Protein AF-A0A6B3RS31-F1 (afdb_monomer)

Foldseek 3Di:
DVVCPVVDPPDDDDPDDLVVLAQAQEDEAPDDDPSVLPDQLLSSLVRY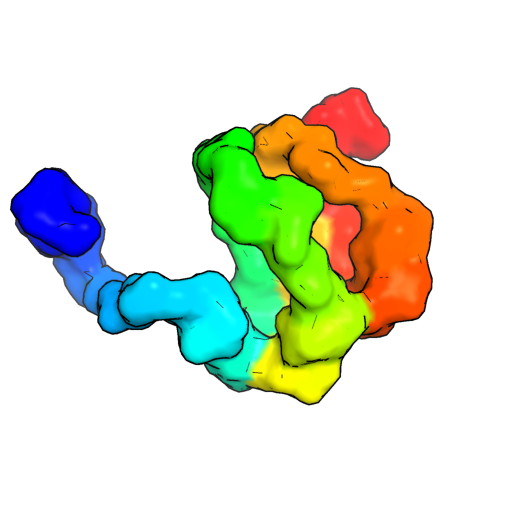PQQEYEYAPPSDDQVVNVVSNHPYYHYPPD

Nearest PDB structures (foldseek):
  4a7p-assembly1_A-2  TM=9.543E-01  e=3.859E-06  Sphingomonas elodea
  4a7p-assembly2_B-2  TM=9.543E-01  e=3.859E-06  Sphingomonas elodea
  2y0d-assembly1_D  TM=8.250E-01  e=4.595E-04  Burkholderia cepacia
  2y0d-assembly1_C  TM=8.303E-01  e=8.422E-04  Burkholderia cepacia
  2y0d-assembly1_A  TM=8.252E-01  e=1.103E-03  Burkholderia cepacia

Organism: NCBI:txid2709381

InterPro domains:
  IPR014027 UDP-glucose/GDP-mannose dehydrogenase, C-terminal [PF03720] (7-61)
  IPR014027 UDP-glucose/GDP-mannose dehydrogenase, C-terminal [SM00984] (2-62)
  IPR036220 UDP-glucose/GDP-mannose dehydrogenase, C-terminal domain superfamily [SSF52413] (8-73)

Structure (mmCIF, N/CA/C/O backbone):
data_AF-A0A6B3RS31-F1
#
_entry.id   AF-A0A6B3RS31-F1
#
loop_
_atom_site.group_PDB
_atom_site.id
_atom_site.type_symbol
_atom_site.label_atom_id
_atom_site.label_alt_id
_atom_site.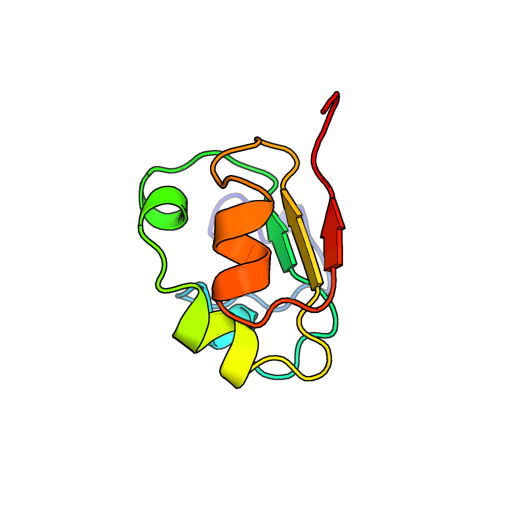label_comp_id
_atom_site.label_asym_id
_atom_site.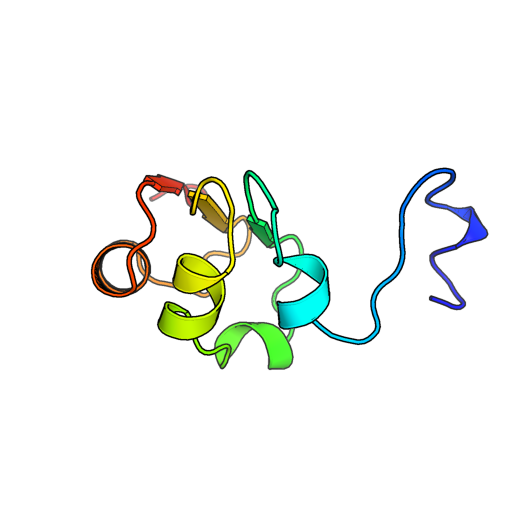label_entity_id
_atom_site.label_seq_id
_atom_site.pdbx_PDB_ins_code
_atom_site.Cartn_x
_atom_site.Cartn_y
_atom_site.Cartn_z
_atom_site.occupancy
_atom_site.B_iso_or_equiv
_atom_site.auth_seq_id
_atom_site.auth_comp_id
_atom_site.auth_asym_id
_atom_site.auth_atom_id
_atom_site.pdbx_PDB_model_num
ATOM 1 N N . ARG A 1 1 ? 10.727 -5.154 -14.437 1.00 73.81 1 ARG A N 1
ATOM 2 C CA . ARG A 1 1 ? 10.723 -6.540 -14.964 1.00 73.81 1 ARG A CA 1
ATOM 3 C C . ARG A 1 1 ? 12.102 -6.975 -15.475 1.00 73.81 1 ARG A C 1
ATOM 5 O O . ARG A 1 1 ? 12.742 -7.750 -14.784 1.00 73.81 1 ARG A O 1
ATOM 12 N N . LYS A 1 2 ? 12.620 -6.403 -16.576 1.00 77.00 2 LYS A N 1
ATOM 13 C CA . LYS A 1 2 ? 13.882 -6.812 -17.241 1.00 77.00 2 LYS A CA 1
ATOM 14 C C . LYS A 1 2 ? 15.105 -7.031 -16.327 1.00 77.00 2 LYS A C 1
ATOM 16 O O . LYS A 1 2 ? 15.843 -7.981 -16.538 1.00 77.00 2 LYS A O 1
ATOM 21 N N . GLU A 1 3 ? 15.316 -6.176 -15.327 1.00 81.62 3 GLU A N 1
ATOM 22 C CA . GLU A 1 3 ? 16.456 -6.297 -14.397 1.00 81.62 3 GLU A CA 1
ATOM 23 C C . GLU A 1 3 ? 16.148 -7.146 -13.151 1.00 81.62 3 GLU A C 1
ATOM 25 O O . GLU A 1 3 ? 17.062 -7.600 -12.472 1.00 81.62 3 GLU A O 1
ATOM 30 N N . GLY A 1 4 ? 14.866 -7.371 -12.846 1.00 83.19 4 GLY A N 1
ATOM 31 C CA . GLY A 1 4 ? 14.423 -7.998 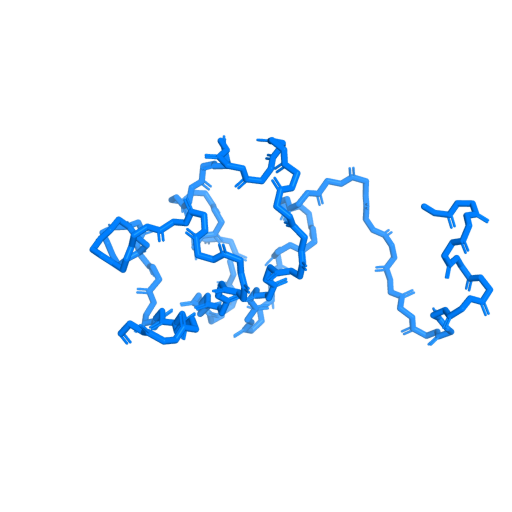-11.598 1.00 83.19 4 GLY A CA 1
ATOM 32 C C . GLY A 1 4 ? 13.975 -9.453 -11.728 1.00 83.19 4 GLY A C 1
ATOM 33 O O . GLY A 1 4 ? 14.044 -10.182 -10.745 1.00 83.19 4 GLY A O 1
ATOM 34 N N . GLU A 1 5 ? 13.545 -9.904 -12.912 1.00 85.56 5 GLU A N 1
ATOM 35 C CA . GLU A 1 5 ? 13.000 -11.262 -13.100 1.00 85.56 5 GLU A CA 1
ATOM 36 C C . GLU A 1 5 ? 13.974 -12.364 -12.682 1.00 85.56 5 GLU A C 1
ATOM 38 O O . GLU A 1 5 ? 13.574 -13.316 -12.022 1.00 85.56 5 GLU A O 1
ATOM 43 N N . ALA A 1 6 ? 15.259 -12.216 -13.012 1.00 89.31 6 ALA A N 1
ATOM 44 C CA . ALA A 1 6 ? 16.278 -13.193 -12.636 1.00 89.31 6 ALA A CA 1
ATOM 45 C C . ALA A 1 6 ? 16.596 -13.186 -11.128 1.00 89.31 6 ALA A C 1
ATOM 47 O O . ALA A 1 6 ? 17.098 -14.176 -10.603 1.00 89.31 6 ALA A O 1
ATOM 48 N N . LEU A 1 7 ? 16.322 -12.075 -10.438 1.00 92.75 7 LEU A N 1
ATOM 49 C CA . LEU A 1 7 ? 16.647 -11.878 -9.024 1.00 92.75 7 LEU A CA 1
ATOM 50 C C . LEU A 1 7 ? 15.508 -12.297 -8.087 1.00 92.75 7 LEU A C 1
ATOM 52 O O . LEU A 1 7 ? 15.750 -12.528 -6.905 1.00 92.75 7 LEU A O 1
ATOM 56 N N . LEU A 1 8 ? 14.279 -12.391 -8.599 1.00 91.56 8 LEU A N 1
ATOM 57 C CA . LEU A 1 8 ? 13.073 -12.680 -7.822 1.00 91.56 8 LEU A CA 1
ATOM 58 C C . LEU A 1 8 ? 12.333 -13.894 -8.406 1.00 91.56 8 LEU A C 1
ATOM 60 O O . LEU A 1 8 ? 11.265 -13.745 -9.003 1.00 91.56 8 LEU A O 1
ATOM 64 N N . PRO A 1 9 ? 12.886 -15.112 -8.267 1.00 90.06 9 PRO A N 1
ATOM 65 C CA . PRO A 1 9 ? 12.187 -16.314 -8.697 1.00 90.06 9 PRO A CA 1
ATOM 66 C C . PRO A 1 9 ? 10.918 -16.524 -7.860 1.00 90.06 9 PRO A C 1
ATOM 68 O O . PRO A 1 9 ? 10.930 -16.363 -6.641 1.00 90.06 9 PRO A O 1
ATOM 71 N N . GLY A 1 10 ? 9.823 -16.916 -8.516 1.00 91.44 10 GLY A N 1
ATOM 72 C CA . GLY A 1 10 ? 8.563 -17.249 -7.843 1.00 91.44 10 GLY A CA 1
ATOM 73 C C . GLY A 1 10 ? 7.675 -16.056 -7.480 1.00 91.44 10 GLY A C 1
ATOM 74 O O . GLY A 1 10 ? 6.707 -16.243 -6.749 1.00 91.44 10 GLY A O 1
ATOM 75 N N . VAL A 1 11 ? 7.972 -14.855 -7.984 1.00 93.94 11 VAL A N 1
ATOM 76 C CA . VAL A 1 11 ? 7.066 -13.703 -7.868 1.00 93.94 11 VAL A CA 1
ATOM 77 C C . VAL A 1 11 ? 6.176 -13.580 -9.101 1.00 93.94 11 VAL A C 1
ATOM 79 O O . VAL A 1 11 ? 6.598 -13.872 -10.223 1.00 93.94 11 VAL A O 1
ATOM 82 N N . GLU A 1 12 ? 4.956 -13.101 -8.893 1.00 94.50 12 GLU A N 1
ATOM 83 C CA . GLU A 1 12 ? 4.082 -12.660 -9.971 1.00 94.50 12 GLU A CA 1
ATOM 84 C C . GLU A 1 12 ? 4.332 -11.174 -10.245 1.00 94.50 12 GLU A C 1
ATOM 86 O O . GLU A 1 12 ? 4.341 -10.343 -9.335 1.00 94.50 12 GLU A O 1
ATOM 91 N N . TRP A 1 13 ? 4.604 -10.842 -11.506 1.00 94.06 13 TRP A N 1
ATOM 92 C CA . TRP A 1 13 ? 4.841 -9.467 -11.929 1.00 94.06 13 TRP A CA 1
ATOM 93 C C . TRP A 1 13 ? 3.554 -8.888 -12.499 1.00 94.06 13 TRP A C 1
ATOM 95 O O . TRP A 1 13 ? 2.999 -9.439 -13.448 1.00 94.06 13 TRP A O 1
ATOM 105 N N . HIS A 1 14 ? 3.141 -7.740 -11.974 1.00 94.94 14 HIS A N 1
ATOM 106 C CA . HIS A 1 14 ? 2.008 -6.977 -12.485 1.00 94.94 14 HIS A CA 1
ATOM 107 C C . HIS A 1 14 ? 2.492 -5.677 -13.133 1.00 94.94 14 HIS A C 1
ATOM 109 O O . HIS A 1 14 ? 3.533 -5.132 -12.760 1.00 94.94 14 HIS A O 1
ATOM 115 N N . GLU A 1 15 ? 1.727 -5.182 -14.103 1.00 93.19 15 GLU A N 1
ATOM 116 C CA . GLU A 1 15 ? 2.042 -3.944 -14.830 1.00 93.19 15 GLU A CA 1
ATOM 117 C C . GLU A 1 15 ? 1.655 -2.682 -14.037 1.00 93.19 15 GLU A C 1
ATOM 119 O O . GLU A 1 15 ? 2.173 -1.599 -14.304 1.00 93.19 15 GLU A O 1
ATOM 124 N N . ASP A 1 16 ? 0.778 -2.809 -13.034 1.00 95.19 16 ASP A N 1
ATOM 125 C CA . ASP A 1 16 ? 0.332 -1.699 -12.195 1.00 95.19 16 ASP A CA 1
ATOM 126 C C . ASP A 1 16 ? 0.064 -2.116 -10.737 1.00 95.19 16 ASP A C 1
ATOM 128 O O . ASP A 1 16 ? -0.168 -3.286 -10.419 1.00 95.19 16 ASP A O 1
ATOM 132 N N . ALA A 1 17 ? 0.096 -1.126 -9.840 1.00 96.88 17 ALA A N 1
ATOM 133 C CA . ALA A 1 17 ? -0.037 -1.333 -8.400 1.00 96.88 17 ALA A CA 1
ATOM 134 C C . ALA A 1 17 ? -1.442 -1.781 -7.965 1.00 96.88 17 ALA A C 1
ATOM 136 O O . ALA A 1 17 ? -1.565 -2.463 -6.951 1.00 96.88 17 ALA A O 1
ATOM 137 N N . TYR A 1 18 ? -2.492 -1.419 -8.707 1.00 97.56 18 TYR A N 1
ATOM 138 C CA . TYR A 1 18 ? -3.864 -1.781 -8.348 1.00 97.56 18 TYR A CA 1
ATOM 139 C C . TYR A 1 18 ? -4.123 -3.254 -8.640 1.00 97.56 18 TYR A C 1
ATOM 141 O O . TYR A 1 18 ? -4.689 -3.951 -7.804 1.00 97.56 18 TYR A O 1
ATOM 149 N N . THR A 1 19 ? -3.652 -3.746 -9.787 1.00 97.75 19 THR A N 1
ATOM 150 C CA . THR A 1 19 ? -3.709 -5.176 -10.111 1.00 97.75 19 THR A CA 1
ATOM 151 C C . THR A 1 19 ? -2.880 -5.993 -9.120 1.00 97.75 19 THR A C 1
ATOM 153 O O . THR A 1 19 ? -3.351 -7.021 -8.650 1.00 97.75 19 THR A O 1
ATOM 15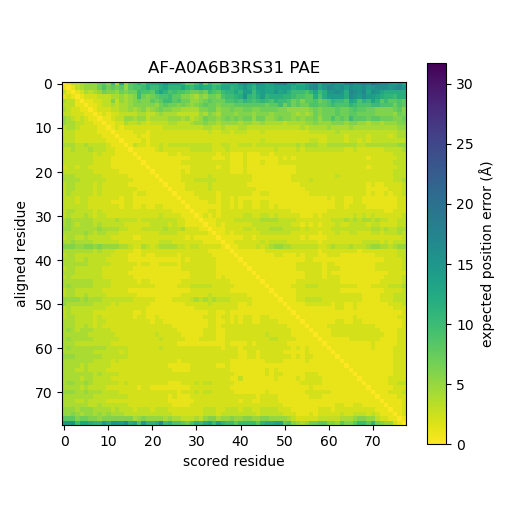6 N N . ALA A 1 20 ? -1.693 -5.509 -8.732 1.00 97.31 20 ALA A N 1
ATOM 157 C CA . ALA A 1 20 ? -0.855 -6.176 -7.729 1.00 97.31 20 ALA A CA 1
ATOM 158 C C . ALA A 1 20 ? -1.485 -6.231 -6.324 1.00 97.31 20 ALA A C 1
ATOM 160 O O . ALA A 1 20 ? -1.171 -7.121 -5.538 1.00 97.31 20 ALA A O 1
ATOM 161 N N . ALA A 1 21 ? -2.333 -5.258 -5.984 1.00 97.88 21 ALA A N 1
ATOM 162 C CA . ALA A 1 21 ? -2.985 -5.166 -4.680 1.00 97.88 21 ALA A CA 1
ATOM 163 C C . ALA A 1 21 ? -4.291 -5.969 -4.583 1.00 97.88 21 ALA A C 1
ATOM 165 O O . ALA A 1 21 ? -4.754 -6.241 -3.473 1.00 97.88 21 ALA A O 1
ATOM 166 N N . ALA A 1 22 ? -4.898 -6.338 -5.713 1.00 97.88 22 ALA A N 1
ATOM 167 C CA . ALA A 1 22 ? -6.163 -7.062 -5.728 1.00 97.88 22 ALA A CA 1
ATOM 168 C C . ALA A 1 22 ? -6.044 -8.396 -4.971 1.00 97.88 22 ALA A C 1
ATOM 170 O O . ALA A 1 22 ? -5.089 -9.145 -5.164 1.00 97.88 22 ALA A O 1
ATOM 171 N N . GLU A 1 23 ? -7.000 -8.677 -4.078 1.00 98.19 23 GLU A N 1
ATOM 172 C CA . GLU A 1 23 ? -7.015 -9.858 -3.194 1.00 98.19 23 GLU A CA 1
ATOM 173 C C . GLU A 1 23 ? -5.797 -9.994 -2.256 1.00 98.19 23 GLU A C 1
ATOM 175 O O . GLU A 1 23 ? -5.664 -10.988 -1.533 1.00 98.19 23 GLU A O 1
ATOM 180 N N . ALA A 1 24 ? -4.922 -8.986 -2.191 1.00 98.44 24 ALA A N 1
ATOM 181 C CA . ALA A 1 24 ? -3.750 -9.025 -1.334 1.00 98.44 24 ALA A CA 1
ATOM 182 C C . ALA A 1 24 ? -4.127 -8.896 0.151 1.00 98.44 24 ALA A C 1
ATOM 184 O O . ALA A 1 24 ? -5.068 -8.205 0.552 1.00 98.44 24 ALA A O 1
ATOM 185 N N . GLU A 1 25 ? -3.329 -9.545 0.994 1.00 98.50 25 GLU A N 1
ATOM 186 C CA . GLU A 1 25 ? -3.460 -9.507 2.456 1.00 98.50 25 GLU A CA 1
ATOM 187 C C . GLU A 1 25 ? -2.681 -8.349 3.102 1.00 98.50 25 GLU A C 1
ATOM 189 O O . GLU A 1 25 ? -2.843 -8.078 4.299 1.00 98.50 25 GLU A O 1
ATOM 194 N N . CYS A 1 26 ? -1.762 -7.744 2.345 1.00 98.25 26 CYS A N 1
ATOM 195 C CA . CYS A 1 26 ? -0.890 -6.652 2.762 1.00 98.25 26 CYS A CA 1
ATOM 196 C C . CYS A 1 26 ? -0.223 -6.012 1.534 1.00 98.25 26 CYS A C 1
ATOM 198 O O . CYS A 1 26 ? 0.129 -6.718 0.590 1.00 98.25 26 CYS A O 1
ATOM 200 N N . ILE A 1 27 ? 0.010 -4.702 1.586 1.00 98.44 27 ILE A N 1
ATOM 201 C CA . ILE A 1 27 ? 0.897 -3.971 0.675 1.00 98.44 27 ILE A CA 1
ATOM 202 C C . ILE A 1 27 ? 2.156 -3.573 1.442 1.00 98.44 27 ILE A C 1
ATOM 204 O O . ILE A 1 27 ? 2.068 -3.072 2.563 1.00 98.44 27 ILE A O 1
ATOM 208 N N . VAL A 1 28 ? 3.321 -3.741 0.813 1.00 98.38 28 VAL A N 1
ATOM 209 C CA . VAL A 1 28 ? 4.606 -3.259 1.334 1.00 98.38 28 VAL A CA 1
ATOM 210 C C . VAL A 1 28 ? 5.254 -2.321 0.318 1.00 98.38 28 VAL A C 1
ATOM 212 O O . VAL A 1 28 ? 5.554 -2.729 -0.803 1.00 98.38 28 VAL A O 1
ATOM 215 N N . ILE A 1 29 ? 5.504 -1.070 0.708 1.00 98.00 29 ILE A N 1
ATOM 216 C CA . ILE A 1 29 ? 6.181 -0.077 -0.135 1.00 98.00 29 ILE A CA 1
ATOM 217 C C . ILE A 1 29 ? 7.676 -0.107 0.171 1.00 98.00 29 ILE A C 1
ATOM 219 O O . ILE A 1 29 ? 8.113 0.299 1.247 1.00 98.00 29 ILE A O 1
ATOM 223 N N . LEU A 1 30 ? 8.464 -0.585 -0.793 1.00 96.69 30 LEU A N 1
ATOM 224 C CA . LEU A 1 30 ? 9.920 -0.719 -0.660 1.00 96.69 30 LEU A CA 1
ATOM 225 C C . LEU A 1 30 ? 10.697 0.443 -1.283 1.00 96.69 30 LEU A C 1
ATOM 227 O O . LEU A 1 30 ? 11.850 0.673 -0.930 1.00 96.69 30 LEU A O 1
ATOM 231 N N . THR A 1 31 ? 10.085 1.174 -2.213 1.00 95.44 31 THR A N 1
ATOM 232 C CA . THR A 1 31 ? 10.734 2.254 -2.961 1.00 95.44 31 THR A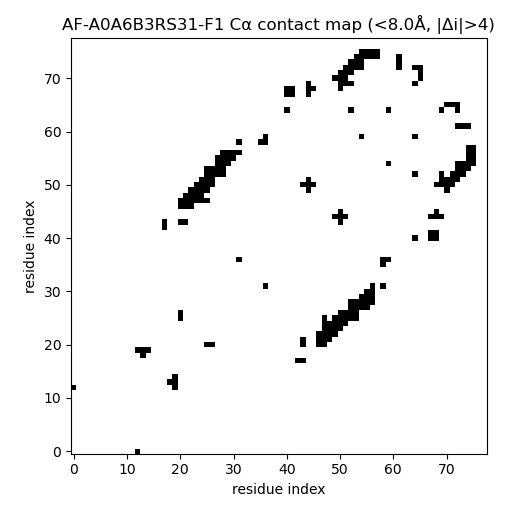 CA 1
ATOM 233 C C . THR A 1 31 ? 9.799 3.458 -3.081 1.00 95.44 31 THR A C 1
ATOM 235 O O . THR A 1 31 ? 8.581 3.324 -3.096 1.00 95.44 31 THR A O 1
ATOM 238 N N . GLU A 1 32 ? 10.362 4.662 -3.130 1.00 95.75 32 GLU A N 1
ATOM 239 C CA . GLU A 1 32 ? 9.642 5.938 -2.995 1.00 95.75 32 GLU A CA 1
ATOM 240 C C . GLU A 1 32 ? 9.311 6.611 -4.335 1.00 95.75 32 GLU A C 1
ATOM 242 O O . GLU A 1 32 ? 9.265 7.844 -4.434 1.00 95.75 32 GLU A O 1
ATOM 247 N N . TRP A 1 33 ? 9.126 5.807 -5.382 1.00 95.44 33 TRP A N 1
ATOM 248 C CA . TRP A 1 33 ? 8.877 6.303 -6.733 1.00 95.44 33 TRP A CA 1
ATOM 249 C C . TRP A 1 33 ? 7.620 7.172 -6.752 1.00 95.44 33 TRP A C 1
ATOM 251 O O . TRP A 1 33 ? 6.616 6.836 -6.127 1.00 95.44 33 TRP A O 1
ATOM 261 N N . ASN A 1 34 ? 7.650 8.272 -7.510 1.00 93.50 34 ASN A N 1
ATOM 262 C CA . ASN A 1 34 ? 6.540 9.232 -7.556 1.00 93.50 34 ASN A CA 1
ATOM 263 C C . ASN A 1 34 ? 5.198 8.588 -7.931 1.00 93.50 34 ASN A C 1
ATOM 265 O O . ASN A 1 34 ? 4.165 9.003 -7.419 1.00 93.50 34 ASN A O 1
ATOM 269 N N . GLN A 1 35 ? 5.220 7.532 -8.749 1.00 93.38 35 GLN A N 1
ATOM 270 C CA . GLN A 1 35 ? 4.033 6.748 -9.101 1.00 93.38 35 GLN A CA 1
ATOM 271 C C . GLN A 1 35 ? 3.296 6.166 -7.882 1.00 93.38 35 GLN A C 1
ATOM 273 O O . GLN A 1 35 ? 2.084 5.999 -7.930 1.00 93.38 35 GLN A O 1
ATOM 278 N N . PHE A 1 36 ? 4.007 5.886 -6.785 1.00 96.62 36 PHE A N 1
ATOM 279 C CA . PHE A 1 36 ? 3.427 5.362 -5.550 1.00 96.62 36 PHE A CA 1
ATOM 280 C C . PHE A 1 36 ? 2.977 6.457 -4.587 1.00 96.62 36 PHE A C 1
ATOM 282 O O . PHE A 1 36 ? 2.253 6.155 -3.657 1.00 96.62 36 PHE A O 1
ATOM 289 N N . ARG A 1 37 ? 3.381 7.717 -4.791 1.00 94.94 37 ARG A N 1
ATOM 290 C CA . ARG A 1 37 ? 2.976 8.850 -3.936 1.00 94.94 37 ARG A CA 1
ATOM 291 C C . ARG A 1 37 ? 1.579 9.372 -4.261 1.00 94.94 37 ARG A C 1
ATOM 293 O O . ARG A 1 37 ? 1.014 10.117 -3.474 1.00 94.94 37 ARG A O 1
ATOM 300 N N . ALA A 1 38 ? 1.068 9.032 -5.440 1.00 93.31 38 ALA A N 1
ATOM 301 C CA . ALA A 1 38 ? -0.199 9.521 -5.971 1.00 93.31 38 ALA A CA 1
ATOM 302 C C . ALA A 1 38 ? -1.187 8.379 -6.262 1.00 93.31 38 ALA A C 1
ATOM 304 O O . ALA A 1 38 ? -2.062 8.531 -7.114 1.00 93.31 38 ALA A O 1
ATOM 305 N N . LEU A 1 39 ? -1.032 7.219 -5.606 1.00 97.12 39 LEU A N 1
ATOM 306 C CA . LEU A 1 39 ? -2.032 6.157 -5.708 1.00 97.12 39 LEU A CA 1
ATOM 307 C C . LEU A 1 39 ? -3.307 6.565 -4.975 1.00 97.12 39 LEU A C 1
ATOM 309 O O . LEU A 1 39 ? -3.262 7.194 -3.919 1.00 97.12 39 LEU A O 1
ATOM 313 N N . ASP A 1 40 ? -4.427 6.138 -5.537 1.00 98.00 40 ASP A N 1
ATOM 314 C CA . ASP A 1 40 ? -5.736 6.182 -4.910 1.00 98.00 40 ASP A CA 1
ATOM 315 C C . ASP A 1 40 ? -5.797 5.091 -3.830 1.00 98.00 40 ASP A C 1
ATOM 317 O O . ASP A 1 40 ? -5.929 3.896 -4.123 1.00 98.00 40 ASP A O 1
ATOM 321 N N . LEU A 1 41 ? -5.623 5.506 -2.575 1.00 98.31 41 LEU A N 1
ATOM 322 C CA . LEU A 1 41 ? -5.614 4.600 -1.430 1.00 98.31 41 LEU A CA 1
ATOM 323 C C . LEU A 1 41 ? -6.991 3.977 -1.175 1.00 98.31 41 LEU A C 1
ATOM 325 O O . LEU A 1 41 ? -7.040 2.817 -0.764 1.00 98.31 41 LEU A O 1
ATOM 329 N N . ASP A 1 42 ? -8.078 4.698 -1.463 1.00 98.44 42 ASP A N 1
ATOM 330 C CA . ASP A 1 42 ? -9.450 4.208 -1.288 1.00 98.44 42 ASP A CA 1
ATOM 331 C C . ASP A 1 42 ? -9.678 3.006 -2.210 1.00 98.44 42 ASP A C 1
ATOM 333 O O . ASP A 1 42 ? -10.153 1.943 -1.794 1.00 98.44 42 ASP A O 1
ATOM 337 N N . ARG A 1 43 ? -9.250 3.138 -3.472 1.00 98.31 43 ARG A N 1
ATOM 338 C CA . ARG A 1 43 ? -9.314 2.062 -4.465 1.00 98.31 43 ARG A CA 1
ATOM 339 C C . ARG A 1 43 ? -8.465 0.856 -4.070 1.00 98.31 43 ARG A C 1
ATOM 341 O O . ARG A 1 43 ? -8.893 -0.282 -4.279 1.00 98.31 43 ARG A O 1
ATOM 348 N N . LEU A 1 44 ? -7.269 1.075 -3.526 1.00 98.31 44 LEU A N 1
ATOM 349 C CA . LEU A 1 44 ? -6.418 -0.023 -3.063 1.00 98.31 44 LEU A CA 1
ATOM 350 C C . LEU A 1 44 ? -7.084 -0.769 -1.907 1.00 98.31 44 LEU A C 1
ATOM 352 O O . LEU A 1 44 ? -7.284 -1.978 -1.995 1.00 98.31 44 LEU A O 1
ATOM 356 N N . ALA A 1 45 ? -7.498 -0.057 -0.860 1.00 98.44 45 ALA A N 1
ATOM 357 C CA . ALA A 1 45 ? -8.102 -0.677 0.311 1.00 98.44 45 ALA A CA 1
ATOM 358 C C . ALA A 1 45 ? -9.381 -1.461 -0.031 1.00 98.44 45 ALA A C 1
ATOM 360 O O . ALA A 1 45 ? -9.592 -2.548 0.505 1.00 98.44 45 ALA A O 1
ATOM 361 N N . ALA A 1 46 ? -10.203 -0.950 -0.953 1.00 98.38 46 ALA A N 1
ATOM 362 C CA . ALA A 1 46 ? -11.451 -1.587 -1.373 1.00 98.38 46 ALA A CA 1
ATOM 363 C C . ALA A 1 46 ? -11.264 -2.906 -2.146 1.00 98.38 46 ALA A C 1
ATOM 365 O O . ALA A 1 46 ? -12.188 -3.715 -2.193 1.00 98.38 46 ALA A O 1
ATOM 366 N N . THR A 1 47 ? -10.101 -3.115 -2.770 1.00 97.88 47 THR A N 1
ATOM 367 C CA . THR A 1 47 ? -9.820 -4.292 -3.617 1.00 97.88 47 THR A CA 1
ATOM 368 C C . THR A 1 47 ? -8.948 -5.342 -2.931 1.00 97.88 47 THR A C 1
ATOM 370 O O . THR A 1 47 ? -8.810 -6.459 -3.429 1.00 97.88 47 THR A O 1
ATOM 373 N N . MET A 1 48 ? -8.374 -5.009 -1.777 1.00 98.62 48 MET A N 1
ATOM 374 C CA . MET A 1 48 ? -7.592 -5.934 -0.967 1.00 98.62 48 MET A CA 1
ATOM 375 C C . MET A 1 48 ? -8.487 -6.870 -0.157 1.00 98.62 48 MET A C 1
ATOM 377 O O . MET A 1 48 ? -9.514 -6.470 0.390 1.00 98.62 48 MET A O 1
ATOM 381 N N . LYS A 1 49 ? -8.020 -8.103 0.044 1.00 98.56 49 LYS A N 1
ATOM 382 C CA . LYS A 1 49 ? -8.679 -9.067 0.932 1.00 98.56 49 LYS A CA 1
ATOM 383 C C . LYS A 1 49 ? -8.588 -8.636 2.396 1.00 98.56 49 LYS A C 1
ATOM 385 O O . LYS A 1 49 ? -9.571 -8.667 3.139 1.00 98.56 49 LYS A O 1
ATOM 390 N N . THR A 1 50 ? -7.405 -8.172 2.796 1.00 98.25 50 THR A N 1
ATOM 391 C CA . THR A 1 50 ? -7.168 -7.575 4.111 1.00 98.25 50 THR A CA 1
ATOM 392 C C . THR A 1 50 ? -6.357 -6.295 3.929 1.00 98.25 50 THR A C 1
ATOM 394 O O . THR A 1 50 ? -5.141 -6.374 3.767 1.00 98.25 50 THR A O 1
ATOM 397 N N . PRO A 1 51 ? -6.976 -5.102 3.970 1.00 98.38 51 PRO A N 1
ATOM 398 C CA . PRO A 1 51 ? -6.283 -3.867 3.629 1.00 98.38 51 PRO A CA 1
ATOM 399 C C . PRO A 1 51 ? -5.334 -3.449 4.758 1.00 98.3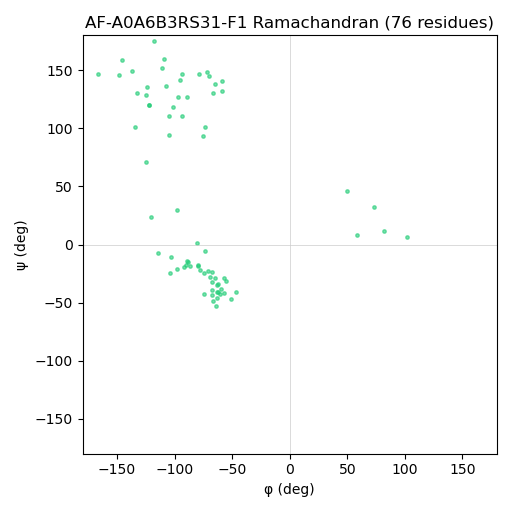8 51 PRO A C 1
ATOM 401 O O . PRO A 1 51 ? -5.727 -2.801 5.726 1.00 98.38 51 PRO A O 1
ATOM 404 N N . ARG A 1 52 ? -4.069 -3.860 4.656 1.00 98.75 52 ARG A N 1
ATOM 405 C CA . ARG A 1 52 ? -2.962 -3.484 5.551 1.00 98.75 52 ARG A CA 1
ATOM 406 C C . ARG A 1 52 ? -1.835 -2.879 4.730 1.00 98.75 52 ARG A C 1
ATOM 408 O O . ARG A 1 52 ? -1.487 -3.431 3.689 1.00 98.75 52 ARG A O 1
ATOM 415 N N . LEU A 1 53 ? -1.265 -1.780 5.211 1.00 98.62 53 LEU A N 1
ATOM 416 C CA . LEU A 1 53 ? -0.197 -1.060 4.525 1.00 98.62 53 LEU A CA 1
ATOM 417 C C . LEU A 1 53 ? 1.049 -0.972 5.409 1.00 98.62 53 LEU A C 1
ATOM 419 O O . LEU A 1 53 ? 1.006 -0.390 6.488 1.00 98.62 53 LEU A O 1
ATOM 423 N N . ALA A 1 54 ? 2.162 -1.525 4.939 1.00 98.62 54 ALA A N 1
ATOM 424 C CA . ALA A 1 54 ? 3.487 -1.279 5.492 1.00 98.62 54 ALA A CA 1
ATOM 425 C C . ALA A 1 54 ? 4.251 -0.335 4.554 1.00 98.62 54 ALA A C 1
ATOM 427 O O . ALA A 1 54 ? 4.632 -0.709 3.444 1.00 98.62 54 ALA A O 1
ATOM 428 N N . ASP A 1 55 ? 4.483 0.896 4.991 1.00 98.25 55 ASP A N 1
ATOM 429 C CA . ASP A 1 55 ? 5.185 1.908 4.213 1.00 98.25 55 ASP A CA 1
ATOM 430 C C . ASP A 1 55 ? 6.609 2.109 4.743 1.00 98.25 55 ASP A C 1
ATOM 432 O O . ASP A 1 55 ? 6.865 2.897 5.656 1.00 98.25 55 ASP A O 1
ATOM 436 N N . LEU A 1 56 ? 7.569 1.406 4.136 1.00 98.06 56 LEU A N 1
ATOM 437 C CA . LEU A 1 56 ? 8.974 1.460 4.555 1.00 98.06 56 LEU A CA 1
ATOM 438 C C . LEU A 1 56 ? 9.721 2.684 4.010 1.00 98.06 56 LEU A C 1
ATOM 440 O O . LEU A 1 56 ? 10.916 2.857 4.268 1.00 98.06 56 LEU A O 1
ATOM 444 N N . ARG A 1 57 ? 9.033 3.549 3.259 1.00 98.00 57 ARG A N 1
ATOM 445 C CA . ARG A 1 57 ? 9.563 4.821 2.750 1.00 98.00 57 ARG A CA 1
ATOM 446 C C . ARG A 1 57 ? 8.857 6.030 3.350 1.00 98.00 57 ARG A C 1
ATOM 448 O O . ARG A 1 57 ? 9.333 7.151 3.171 1.00 98.00 57 ARG A O 1
ATOM 455 N N . ASN A 1 58 ? 7.794 5.794 4.116 1.00 97.19 58 ASN A N 1
ATOM 456 C CA . ASN A 1 58 ? 6.946 6.793 4.741 1.00 97.19 58 ASN A CA 1
ATOM 457 C C . ASN A 1 58 ? 6.474 7.885 3.760 1.00 97.19 58 ASN A C 1
ATOM 459 O O . ASN A 1 58 ? 6.587 9.086 4.047 1.00 97.19 58 ASN A O 1
ATOM 463 N N . ILE A 1 59 ? 6.025 7.465 2.578 1.00 97.50 59 ILE A N 1
ATOM 464 C CA . ILE A 1 59 ? 5.453 8.347 1.562 1.00 97.50 59 ILE A CA 1
ATOM 465 C C . ILE A 1 59 ? 4.008 8.746 1.875 1.00 97.50 59 ILE A C 1
ATOM 467 O O . ILE A 1 59 ? 3.588 9.801 1.406 1.00 97.50 59 ILE A O 1
ATOM 471 N N . TYR A 1 60 ? 3.301 7.966 2.695 1.00 97.69 60 TYR A N 1
ATOM 472 C CA . TYR A 1 60 ? 1.959 8.264 3.190 1.00 97.69 60 TYR A CA 1
ATOM 473 C C . TYR A 1 60 ? 1.953 8.620 4.679 1.00 97.69 60 TYR A C 1
ATOM 475 O O . TYR A 1 60 ? 2.877 8.313 5.438 1.00 97.69 60 TYR A O 1
ATOM 483 N N . ALA A 1 61 ? 0.888 9.291 5.118 1.00 97.06 61 ALA A N 1
ATOM 484 C CA . ALA A 1 61 ? 0.634 9.524 6.534 1.00 97.06 61 ALA A CA 1
ATOM 485 C C . ALA A 1 61 ? -0.320 8.459 7.097 1.00 97.06 61 ALA A C 1
ATOM 487 O O . ALA A 1 61 ? -1.309 8.096 6.466 1.00 97.06 61 ALA A O 1
ATOM 488 N N . LYS A 1 62 ? -0.087 8.011 8.339 1.00 97.75 62 LYS A N 1
ATOM 489 C CA . LYS A 1 62 ? -0.972 7.046 9.015 1.00 97.75 62 LYS A CA 1
ATOM 490 C C . LYS A 1 62 ? -2.456 7.456 8.986 1.00 97.75 62 LYS A C 1
ATOM 492 O O . LYS A 1 62 ? -3.274 6.607 8.645 1.00 97.75 62 LYS A O 1
ATOM 497 N N . PRO A 1 63 ? -2.841 8.713 9.297 1.00 98.06 63 PRO A N 1
ATOM 498 C CA . PRO A 1 63 ? -4.249 9.110 9.259 1.00 98.06 63 PRO A CA 1
ATOM 499 C C . PRO A 1 63 ? -4.870 9.018 7.862 1.00 98.06 63 PRO A C 1
ATOM 501 O O . PRO A 1 63 ? -6.034 8.659 7.751 1.00 98.06 63 PRO A O 1
ATOM 504 N N . GLU A 1 64 ? -4.094 9.306 6.816 1.00 97.88 64 GLU A N 1
ATOM 505 C CA . GLU A 1 64 ? -4.534 9.235 5.420 1.00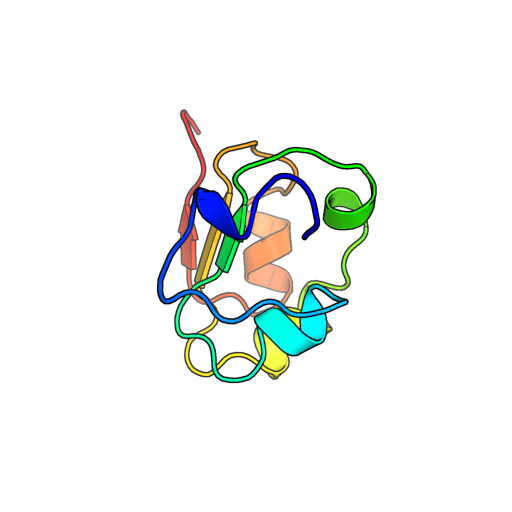 97.88 64 GLU A CA 1
ATOM 506 C C . GLU A 1 64 ? -4.823 7.785 5.013 1.00 97.88 64 GLU A C 1
ATOM 508 O O . GLU A 1 64 ? -5.916 7.483 4.542 1.00 97.88 64 GLU A O 1
ATOM 513 N N . ALA A 1 65 ? -3.898 6.862 5.301 1.00 98.25 65 ALA A N 1
ATOM 514 C CA . ALA A 1 65 ? -4.094 5.440 5.021 1.00 98.25 65 ALA A CA 1
ATOM 515 C C . ALA A 1 65 ? -5.305 4.857 5.769 1.00 98.25 65 ALA A C 1
ATOM 517 O O . ALA A 1 65 ? -6.095 4.110 5.195 1.00 98.25 65 ALA A O 1
ATOM 518 N N . LEU A 1 66 ? -5.481 5.211 7.047 1.00 98.31 66 LEU A N 1
ATOM 519 C CA . LEU A 1 66 ? -6.626 4.741 7.831 1.00 98.31 66 LEU A CA 1
ATOM 520 C C . LEU A 1 66 ? -7.951 5.331 7.328 1.00 98.31 66 LEU A C 1
ATOM 522 O O . LEU A 1 66 ? -8.947 4.612 7.273 1.00 98.31 66 LEU A O 1
ATOM 526 N N . ALA A 1 67 ? -7.968 6.611 6.941 1.00 98.56 67 ALA A N 1
ATOM 527 C CA . ALA A 1 67 ? -9.149 7.251 6.361 1.00 98.56 67 ALA A CA 1
ATOM 528 C C . ALA A 1 67 ? -9.573 6.588 5.042 1.00 98.56 67 ALA A C 1
ATOM 530 O O . ALA A 1 67 ? -10.768 6.452 4.796 1.00 98.56 67 ALA A O 1
ATOM 531 N N . ALA A 1 68 ? -8.604 6.107 4.261 1.00 98.31 68 ALA A N 1
ATOM 532 C CA . ALA A 1 68 ? -8.838 5.404 3.005 1.00 98.31 68 ALA A CA 1
ATOM 533 C C . ALA A 1 68 ? -9.373 3.967 3.156 1.00 98.31 68 ALA A C 1
ATOM 535 O O . ALA A 1 68 ? -9.697 3.303 2.175 1.00 98.31 68 ALA A O 1
ATOM 536 N N . GLY A 1 69 ? -9.472 3.453 4.386 1.00 98.44 69 GLY A N 1
ATOM 537 C CA . GLY A 1 69 ? -10.023 2.124 4.664 1.00 98.44 69 GLY A CA 1
ATOM 538 C C . GLY A 1 69 ? -8.983 1.039 4.945 1.00 98.44 69 GLY A C 1
ATOM 539 O O . GLY A 1 69 ? -9.356 -0.123 5.134 1.00 98.44 69 GLY A O 1
ATOM 540 N N . PHE A 1 70 ? -7.692 1.379 5.048 1.00 98.69 70 PHE A N 1
ATOM 541 C CA . PHE A 1 70 ? -6.711 0.439 5.588 1.00 98.69 70 PHE A CA 1
ATOM 542 C C . PHE A 1 70 ? -6.986 0.170 7.073 1.00 98.69 70 PHE A C 1
ATOM 544 O O . PHE A 1 70 ? -7.118 1.078 7.889 1.00 98.69 70 PHE A O 1
ATOM 551 N N . LYS A 1 71 ? -7.034 -1.111 7.446 1.00 98.38 71 LYS A N 1
ATOM 552 C CA . LYS A 1 71 ? -7.237 -1.581 8.826 1.00 98.38 71 LYS A CA 1
ATOM 553 C C . LYS A 1 71 ? -5.993 -1.407 9.693 1.00 98.38 71 LYS A C 1
ATOM 555 O O . LYS A 1 71 ? -6.099 -1.351 10.914 1.00 98.38 71 LYS A O 1
ATOM 560 N N . ALA A 1 72 ? -4.818 -1.370 9.073 1.00 98.31 72 ALA A N 1
ATOM 561 C CA . ALA A 1 72 ? -3.557 -1.121 9.751 1.00 98.31 72 ALA A CA 1
ATOM 562 C C . ALA A 1 72 ? -2.589 -0.387 8.825 1.00 98.31 72 ALA A C 1
ATOM 564 O O . ALA A 1 72 ? -2.554 -0.643 7.619 1.00 98.31 72 ALA A O 1
ATOM 565 N N . TYR A 1 73 ? -1.784 0.476 9.434 1.00 98.56 73 TYR A N 1
ATOM 566 C CA . TYR A 1 73 ? -0.671 1.166 8.803 1.00 98.56 73 TYR A CA 1
ATOM 567 C C . TYR A 1 73 ? 0.553 1.053 9.711 1.00 98.56 73 TYR A C 1
ATOM 569 O O . TYR A 1 73 ? 0.453 1.384 10.898 1.00 98.56 73 TYR A O 1
ATOM 577 N N . GLU A 1 74 ? 1.681 0.643 9.139 1.00 98.44 74 GLU A N 1
ATOM 578 C CA . GLU A 1 74 ? 2.985 0.607 9.798 1.00 98.44 74 GLU A CA 1
ATOM 579 C C . GLU A 1 74 ? 4.002 1.404 8.978 1.00 98.44 74 GLU A C 1
ATOM 581 O O . GLU A 1 74 ? 4.132 1.195 7.772 1.00 98.44 74 GLU A O 1
ATOM 586 N N . GLY A 1 75 ? 4.712 2.322 9.632 1.00 97.31 75 GLY A N 1
ATOM 587 C CA . GLY A 1 75 ? 5.785 3.115 9.032 1.00 97.31 75 GLY A CA 1
ATOM 588 C C . GLY A 1 75 ? 7.115 2.836 9.725 1.00 97.31 75 GLY A C 1
ATOM 589 O O . GLY A 1 75 ? 7.178 2.124 10.720 1.00 97.31 75 GLY A O 1
ATOM 590 N N . VAL A 1 76 ? 8.204 3.417 9.230 1.00 96.62 76 VAL A N 1
ATOM 591 C CA . VAL A 1 76 ? 9.524 3.258 9.863 1.00 96.62 76 VAL A CA 1
ATOM 592 C C . VAL A 1 76 ? 9.866 4.501 10.677 1.00 96.62 76 VAL A C 1
ATOM 594 O O . VAL A 1 76 ? 10.020 5.585 10.109 1.00 96.62 76 VAL A O 1
ATOM 597 N N . GLY A 1 77 ? 10.034 4.323 11.992 1.00 94.25 77 GLY A N 1
ATOM 598 C CA . GLY A 1 77 ? 10.503 5.363 12.916 1.00 94.25 77 GLY A CA 1
ATOM 599 C C . GLY A 1 77 ? 9.471 6.451 13.231 1.00 94.25 77 GLY A C 1
ATOM 600 O O . GLY A 1 77 ? 9.859 7.608 13.392 1.00 94.25 77 GLY A O 1
ATOM 601 N N . ARG A 1 78 ? 8.179 6.104 13.259 1.00 80.94 78 ARG A N 1
ATOM 602 C CA . ARG A 1 78 ? 7.049 7.022 13.477 1.00 80.94 78 A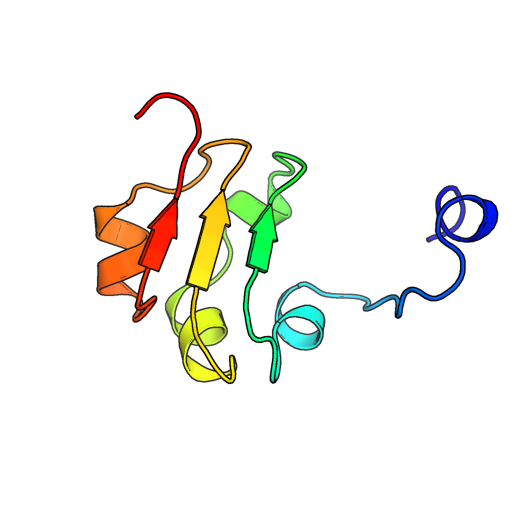RG A CA 1
ATOM 603 C C . ARG A 1 78 ? 6.018 6.426 14.423 1.00 80.94 78 ARG A C 1
ATOM 605 O O . ARG A 1 78 ? 5.923 5.183 14.451 1.00 80.94 78 ARG A O 1
#

pLDDT: mean 95.57, std 5.01, range [73.81, 98.75]

Sequence (78 aa):
RKEGEALLPGVEWHEDAYTAAAEAECIVILTEWNQFRALDLDRLAATMKTPRLADLRNIYAKPEALAAGFKAYEGVGR

Radius of gyration: 12.71 Å; Cα contacts (8 Å, |Δi|>4): 110; chains: 1; bounding box: 28×27×31 Å

Mean predicted aligned error: 2.83 Å

Solvent-accessible surface area (backbone atoms only — not comparable to full-atom values): 4764 Å² total; per-residue (Å²): 103,94,86,45,54,88,76,46,78,94,66,87,87,64,98,46,71,63,72,61,34,46,65,25,67,58,47,74,40,86,68,81,52,69,78,69,68,71,59,62,52,45,64,41,23,73,43,22,69,36,28,30,41,36,30,69,62,57,76,69,53,64,69,58,48,45,72,31,54,25,82,41,72,46,59,70,95,116

Secondary structure (DSSP, 8-state):
-TTTTTTSTTPPP-SSHHHHHTT-S-EEE-S--HHHHT--HHHHHHH-SS-EEEETT--S-HHHHHHTT-SEEEES--